Protein AF-A0A972GGY6-F1 (afdb_monomer)

pLDDT: mean 76.26, std 18.41, range [45.78, 96.19]

Radius of gyration: 19.99 Å; Cα contacts (8 Å, |Δi|>4): 67; chains: 1; bounding box: 44×39×54 Å

Solvent-accessible surface area (backbone atoms only — not comparable to full-atom values): 7138 Å² total; per-residue (Å²): 133,84,64,56,48,79,80,51,74,72,83,55,58,96,90,51,84,56,50,49,34,77,41,56,48,99,87,63,46,75,69,75,40,78,41,90,39,59,73,76,67,77,82,76,80,89,69,78,76,72,96,74,78,71,93,52,90,86,65,73,79,71,82,81,76,79,60,84,81,73,85,80,52,54,91,81,64,62,86,68,63,39,66,61,53,42,54,50,49,58,51,52,55,55,56,69,68,54,80,61,92,88,111

Foldseek 3Di:
DPPVCVVPVDDDDPPDDDQKHFDAPPVGHGPPDIDRHDDQDDDDDPDPDPPDDDPDPVDPPPPPQPDPVPNPGDPVPPPDCRVVVRVVVVVVVVVVPDDDPVD

Nearest PDB structures (foldseek):
  4ubv-assembly1_B  TM=5.503E-01  e=8.710E-01  Mycobacterium tuberculosis H37Rv
  6ywy-assembly1_M  TM=1.920E-01  e=3.397E+00  Neurospora crassa

Mean predicted aligned error: 12.13 Å

Secondary structure (DSSP, 8-state):
---HHHH----S-TTS----EEEE-TT--EEEEEESSPPPP-----PPPPS---S-TT----------SSS---GGG----HHHHHHHHHHHHHHHTSPPTT-

Sequence (103 aa):
MTEQFFEQPILNSPYKYPSHHWELDEDRKPTNRIIEKRRSAEFITPVPKPKKRKQSQSHQQARLMLDEGLGLSTAEQQYDPTPIINAIRDRVDRWRQIPNPAD

Structure (mmCIF, N/CA/C/O backbone):
data_AF-A0A972GGY6-F1
#
_entry.id   AF-A0A972GGY6-F1
#
loop_
_atom_site.group_PDB
_atom_site.id
_atom_site.type_symbol
_atom_site.label_atom_id
_atom_site.label_alt_id
_atom_site.label_comp_id
_atom_site.label_asym_id
_atom_site.label_entity_id
_atom_site.label_seq_id
_atom_site.pdbx_PDB_ins_code
_atom_site.Cartn_x
_atom_site.Cartn_y
_atom_site.Cartn_z
_atom_site.occupancy
_atom_site.B_iso_or_equiv
_atom_site.auth_seq_id
_atom_site.auth_comp_id
_atom_site.auth_asym_id
_atom_site.auth_atom_id
_atom_site.pdbx_PDB_model_num
ATOM 1 N N . MET A 1 1 ? -21.571 -17.200 0.213 1.00 52.28 1 MET A N 1
ATOM 2 C CA . MET A 1 1 ? -20.574 -16.140 -0.041 1.00 52.28 1 MET A CA 1
ATOM 3 C C . MET A 1 1 ? -19.246 -16.831 -0.231 1.00 52.28 1 MET A C 1
ATOM 5 O O . MET A 1 1 ? -18.874 -17.607 0.635 1.00 52.28 1 MET A O 1
ATOM 9 N N . THR A 1 2 ? -18.591 -16.648 -1.369 1.00 58.03 2 THR A N 1
ATOM 10 C CA . THR A 1 2 ? -17.254 -17.205 -1.593 1.00 58.03 2 THR A CA 1
ATOM 11 C C . THR A 1 2 ? -16.235 -16.328 -0.881 1.00 58.03 2 THR A C 1
ATOM 13 O O . THR A 1 2 ? -16.050 -15.170 -1.250 1.00 58.03 2 THR A O 1
ATOM 16 N N . GLU A 1 3 ? -15.604 -16.876 0.149 1.00 81.06 3 GLU A N 1
ATOM 17 C CA . GLU A 1 3 ? -14.543 -16.250 0.939 1.00 81.06 3 GLU A CA 1
ATOM 18 C C . GLU A 1 3 ? -13.201 -16.252 0.175 1.00 81.06 3 GLU A C 1
ATOM 20 O O . GLU A 1 3 ? -12.198 -16.798 0.621 1.00 81.06 3 GLU A O 1
ATOM 25 N N . GLN A 1 4 ? -13.182 -15.640 -1.015 1.00 86.75 4 GLN A N 1
ATOM 26 C CA . GLN A 1 4 ? -12.035 -15.652 -1.940 1.00 86.75 4 GLN A CA 1
ATOM 27 C C . GLN A 1 4 ? -10.748 -15.113 -1.308 1.00 86.75 4 GLN A C 1
ATOM 29 O O . GLN A 1 4 ? -9.662 -15.604 -1.610 1.00 86.75 4 GLN A O 1
ATOM 34 N N . PHE A 1 5 ? -10.866 -14.138 -0.404 1.00 88.94 5 PHE A N 1
ATOM 35 C CA . PHE A 1 5 ? -9.726 -13.632 0.353 1.00 88.94 5 PHE A CA 1
ATOM 36 C C . PHE A 1 5 ? -9.015 -14.724 1.164 1.00 88.94 5 PHE A C 1
ATOM 38 O O . PHE A 1 5 ? -7.791 -14.729 1.224 1.00 88.94 5 PHE A O 1
ATOM 45 N N . PHE A 1 6 ? -9.760 -15.625 1.809 1.00 89.44 6 PHE A N 1
ATOM 46 C CA . PHE A 1 6 ? -9.179 -16.634 2.697 1.00 89.44 6 PHE A CA 1
ATOM 47 C C . PHE A 1 6 ? -8.577 -17.807 1.920 1.00 89.44 6 PHE A C 1
ATOM 49 O O . PHE A 1 6 ? -7.560 -18.351 2.341 1.00 89.44 6 PHE A O 1
ATOM 56 N N . GLU A 1 7 ? -9.144 -18.126 0.757 1.00 92.31 7 GLU A N 1
ATOM 57 C CA . GLU A 1 7 ? -8.577 -19.102 -0.180 1.00 92.31 7 GLU A CA 1
ATOM 58 C C . GLU A 1 7 ? -7.292 -18.579 -0.845 1.00 92.31 7 GLU A C 1
ATOM 60 O O . GLU A 1 7 ? -6.315 -19.311 -0.997 1.00 92.31 7 GLU A O 1
ATOM 65 N N . GLN A 1 8 ? -7.261 -17.293 -1.221 1.00 91.94 8 GLN A N 1
ATOM 66 C CA . GLN A 1 8 ? -6.115 -16.677 -1.892 1.00 91.94 8 GLN A CA 1
ATOM 67 C C . GLN A 1 8 ? -5.758 -15.297 -1.307 1.00 91.94 8 GLN A C 1
ATOM 69 O O . GLN A 1 8 ? -5.926 -14.257 -1.957 1.00 91.94 8 GLN A O 1
ATOM 74 N N . PRO A 1 9 ? -5.180 -15.248 -0.093 1.00 91.75 9 PRO A N 1
ATOM 75 C CA . PRO A 1 9 ? -4.873 -13.980 0.574 1.00 91.75 9 PRO A CA 1
ATOM 76 C C . PRO A 1 9 ? -3.728 -13.211 -0.098 1.00 91.75 9 PRO A C 1
ATOM 78 O O . PRO A 1 9 ? -3.616 -11.992 0.051 1.00 91.75 9 PRO A O 1
ATOM 81 N N . ILE A 1 10 ? -2.873 -13.906 -0.853 1.00 92.62 10 ILE A N 1
ATOM 82 C CA . ILE A 1 10 ? -1.704 -13.336 -1.528 1.00 92.62 10 ILE A CA 1
ATOM 83 C C . ILE A 1 10 ? -1.934 -13.370 -3.042 1.00 92.62 10 ILE A C 1
ATOM 85 O O . ILE A 1 10 ? -1.932 -14.432 -3.659 1.00 92.62 10 ILE A O 1
ATOM 89 N N . LEU A 1 11 ? -2.105 -12.187 -3.641 1.00 93.56 11 LEU A N 1
ATOM 90 C CA . LEU A 1 11 ? -2.368 -12.027 -5.080 1.00 93.56 11 LEU A CA 1
ATOM 91 C C . LEU A 1 11 ? -1.095 -11.886 -5.929 1.00 93.56 11 LEU A C 1
ATOM 93 O O . LEU A 1 11 ? -1.106 -12.192 -7.117 1.00 93.56 11 LEU A O 1
ATOM 97 N N . ASN A 1 12 ? 0.002 -11.394 -5.346 1.00 94.69 12 ASN A N 1
ATOM 98 C CA . ASN A 1 12 ? 1.215 -11.054 -6.095 1.00 94.69 12 ASN A CA 1
ATOM 99 C C . ASN A 1 12 ? 2.323 -12.087 -5.880 1.00 94.69 12 ASN A C 1
ATOM 101 O O . ASN A 1 12 ? 2.495 -12.615 -4.783 1.00 94.69 12 ASN A O 1
ATOM 105 N N . SER A 1 13 ? 3.133 -12.305 -6.916 1.00 93.62 13 SER A N 1
ATOM 106 C CA . SER A 1 13 ? 4.357 -13.103 -6.817 1.00 93.62 13 SER A CA 1
ATOM 107 C C . SER A 1 13 ? 5.443 -12.352 -6.033 1.00 93.62 13 SER A C 1
ATOM 109 O O . SER A 1 13 ? 5.596 -11.146 -6.236 1.00 93.62 13 SER A O 1
ATOM 111 N N . PRO A 1 14 ? 6.260 -13.043 -5.215 1.00 92.50 14 PRO A N 1
ATOM 112 C CA . PRO A 1 14 ? 7.378 -12.418 -4.504 1.00 92.50 14 PRO A CA 1
ATOM 113 C C . PRO A 1 14 ? 8.490 -11.911 -5.439 1.00 92.50 14 PRO A C 1
ATOM 115 O O . PRO A 1 14 ? 9.293 -11.077 -5.031 1.00 92.50 14 PRO A O 1
ATOM 118 N N . TYR A 1 15 ? 8.535 -12.393 -6.685 1.00 93.38 15 TYR A N 1
ATOM 119 C CA . TYR A 1 15 ? 9.573 -12.050 -7.665 1.00 93.38 15 TYR A CA 1
ATOM 120 C C . TYR A 1 15 ? 9.118 -11.026 -8.708 1.00 93.38 15 TYR A C 1
ATOM 122 O O . TYR A 1 15 ? 9.924 -10.579 -9.519 1.00 93.38 15 TYR A O 1
ATOM 130 N N . LYS A 1 16 ? 7.832 -10.659 -8.719 1.00 91.81 16 LYS A N 1
ATOM 131 C CA . LYS A 1 16 ? 7.277 -9.692 -9.673 1.00 91.81 16 LYS A CA 1
ATOM 132 C C . LYS A 1 16 ? 6.850 -8.415 -8.965 1.00 91.81 16 LYS A C 1
ATOM 134 O O . LYS A 1 16 ? 6.657 -8.377 -7.752 1.00 91.81 16 LYS A O 1
ATOM 139 N N . TYR A 1 17 ? 6.690 -7.353 -9.747 1.00 91.31 17 TYR A N 1
ATOM 140 C CA . TYR A 1 17 ? 6.133 -6.106 -9.244 1.00 91.31 17 TYR A CA 1
ATOM 141 C C . TYR A 1 17 ? 4.696 -6.322 -8.719 1.00 91.31 17 TYR A C 1
ATOM 143 O O . TYR A 1 17 ? 3.889 -6.922 -9.432 1.00 91.31 17 TYR A O 1
ATOM 151 N N . PRO A 1 18 ? 4.352 -5.851 -7.504 1.00 94.19 18 PRO A N 1
ATOM 152 C CA . PRO A 1 18 ? 3.010 -5.998 -6.954 1.00 94.19 18 PRO A CA 1
ATOM 153 C C . PRO A 1 18 ? 2.037 -5.042 -7.644 1.00 94.19 18 PRO A C 1
ATOM 155 O O . PRO A 1 18 ? 2.096 -3.832 -7.436 1.00 94.19 18 PRO A O 1
ATOM 158 N N . SER A 1 19 ? 1.129 -5.596 -8.440 1.00 94.62 19 SER A N 1
ATOM 159 C CA . SER A 1 19 ? 0.174 -4.835 -9.249 1.00 94.62 19 SER A CA 1
ATOM 160 C C . SER A 1 19 ? -1.233 -4.802 -8.664 1.00 94.62 19 SER A C 1
ATOM 162 O O . SER A 1 19 ? -2.013 -3.951 -9.068 1.00 94.62 19 SER A O 1
ATOM 164 N N . HIS A 1 20 ? -1.557 -5.673 -7.704 1.00 95.62 20 HIS A N 1
ATOM 165 C CA . HIS A 1 20 ? -2.913 -5.790 -7.165 1.00 95.62 20 HIS A CA 1
ATOM 166 C C . HIS A 1 20 ? -2.925 -5.897 -5.642 1.00 95.62 20 HIS A C 1
ATOM 168 O O . HIS A 1 20 ? -1.946 -6.322 -5.027 1.00 95.62 20 HIS A O 1
ATOM 174 N N . HIS A 1 21 ? -4.040 -5.556 -5.004 1.00 94.88 21 HIS A N 1
ATOM 175 C CA . HIS A 1 21 ? -4.263 -5.872 -3.594 1.00 94.88 21 HIS A CA 1
ATOM 176 C C . HIS A 1 21 ? -5.742 -6.066 -3.280 1.00 94.88 21 HIS A C 1
ATOM 178 O O . HIS A 1 21 ? -6.608 -5.526 -3.962 1.00 94.88 21 HIS A O 1
ATOM 184 N N . TRP A 1 22 ? -6.011 -6.814 -2.213 1.00 94.94 22 TRP A N 1
ATOM 185 C CA . TRP A 1 22 ? -7.328 -6.863 -1.594 1.00 94.94 22 TRP A CA 1
ATOM 186 C C . TRP A 1 22 ? -7.653 -5.522 -0.933 1.00 94.94 22 TRP A C 1
ATOM 188 O O . TRP A 1 22 ? -6.850 -5.011 -0.146 1.00 94.94 22 TRP A O 1
ATOM 198 N N . GLU A 1 23 ? -8.824 -4.972 -1.243 1.00 94.06 23 GLU A N 1
ATOM 199 C CA . GLU A 1 23 ? -9.383 -3.818 -0.545 1.00 94.06 23 GLU A CA 1
ATOM 200 C C . GLU A 1 23 ? -9.768 -4.212 0.885 1.00 94.06 23 GLU A C 1
ATOM 202 O O . GLU A 1 23 ? -10.346 -5.277 1.134 1.00 94.06 23 GLU A O 1
ATOM 207 N N . LEU A 1 24 ? -9.427 -3.332 1.823 1.00 90.44 24 LEU A N 1
ATOM 208 C CA . LEU A 1 24 ? -9.802 -3.443 3.222 1.00 90.44 24 LEU A CA 1
ATOM 209 C C . LEU A 1 24 ? -10.735 -2.277 3.569 1.00 90.44 24 LEU A C 1
ATOM 211 O O . LEU A 1 24 ? -10.480 -1.151 3.143 1.00 90.44 24 LEU A O 1
ATOM 215 N N . ASP A 1 25 ? -11.795 -2.544 4.330 1.00 87.69 25 ASP A N 1
ATOM 216 C CA . ASP A 1 25 ? -12.697 -1.501 4.832 1.00 87.69 25 ASP A CA 1
ATOM 217 C C . ASP A 1 25 ? -12.051 -0.658 5.956 1.00 87.69 25 ASP A C 1
ATOM 219 O O . ASP A 1 25 ? -10.900 -0.871 6.345 1.00 87.69 25 ASP A O 1
ATOM 223 N N . GLU A 1 26 ? -12.790 0.308 6.509 1.00 84.38 26 GLU A N 1
ATOM 224 C CA . GLU A 1 26 ? -12.317 1.159 7.618 1.00 84.38 26 GLU A CA 1
ATOM 225 C C . GLU A 1 26 ? -11.958 0.362 8.886 1.00 84.38 26 GLU A C 1
ATOM 227 O O . GLU A 1 26 ? -11.109 0.769 9.685 1.00 84.38 26 GLU A O 1
ATOM 232 N N . ASP A 1 27 ? -12.583 -0.802 9.068 1.00 82.31 27 ASP A N 1
ATOM 233 C CA . ASP A 1 27 ? -12.285 -1.752 10.137 1.00 82.31 27 ASP A CA 1
ATOM 234 C C . ASP A 1 27 ? -11.173 -2.746 9.759 1.00 82.31 27 ASP A C 1
ATOM 236 O O . ASP A 1 27 ? -10.804 -3.604 10.568 1.00 82.31 27 ASP A O 1
ATOM 240 N N . ARG A 1 28 ? -10.589 -2.581 8.570 1.00 79.88 28 ARG A N 1
ATOM 241 C CA . ARG A 1 28 ? -9.531 -3.385 7.953 1.00 79.88 28 ARG A CA 1
ATOM 242 C C . ARG A 1 28 ? -9.918 -4.821 7.638 1.00 79.88 28 ARG A C 1
ATOM 244 O O . ARG A 1 28 ? -9.064 -5.709 7.612 1.00 79.88 28 ARG A O 1
ATOM 251 N N . LYS A 1 29 ? -11.198 -5.058 7.393 1.00 85.88 29 LYS A N 1
ATOM 252 C CA . LYS A 1 29 ? -11.710 -6.351 6.954 1.00 85.88 29 LYS A CA 1
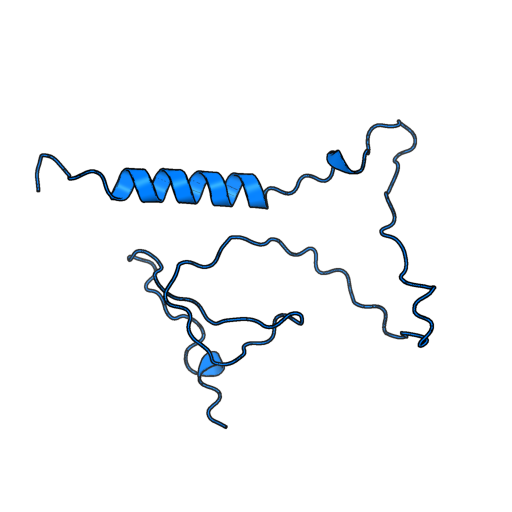ATOM 253 C C . LYS A 1 29 ? -11.675 -6.436 5.429 1.00 85.88 29 LYS A C 1
ATOM 255 O O . LYS A 1 29 ? -11.937 -5.437 4.760 1.00 85.88 29 LYS A O 1
ATOM 260 N N . PRO A 1 30 ? -11.356 -7.611 4.868 1.00 89.75 30 PRO A N 1
ATOM 261 C CA . PRO A 1 30 ? -11.336 -7.804 3.426 1.00 89.75 30 PRO A CA 1
ATOM 262 C C . PRO A 1 30 ? -12.742 -7.659 2.842 1.00 89.75 30 PRO A C 1
ATOM 264 O O . PRO A 1 30 ? -13.675 -8.337 3.269 1.00 89.75 30 PRO A O 1
ATOM 267 N N . THR A 1 31 ? -12.892 -6.808 1.828 1.00 91.44 31 THR A N 1
ATOM 268 C CA . THR A 1 31 ? -14.180 -6.585 1.143 1.00 91.44 31 THR A CA 1
ATOM 269 C C . THR A 1 31 ? -14.419 -7.571 -0.010 1.00 91.44 31 THR A C 1
ATOM 271 O O . THR A 1 31 ? -15.435 -7.489 -0.697 1.00 91.44 31 THR A O 1
ATOM 274 N N . ASN A 1 32 ? -13.486 -8.508 -0.235 1.00 90.31 32 ASN A N 1
ATOM 275 C CA . ASN A 1 32 ? -13.402 -9.385 -1.413 1.00 90.31 32 ASN A CA 1
ATOM 276 C C . ASN A 1 32 ? -13.329 -8.628 -2.753 1.00 90.31 32 ASN A C 1
ATOM 278 O O . ASN A 1 32 ? -13.636 -9.188 -3.803 1.00 90.31 32 ASN A O 1
ATOM 282 N N . ARG A 1 33 ?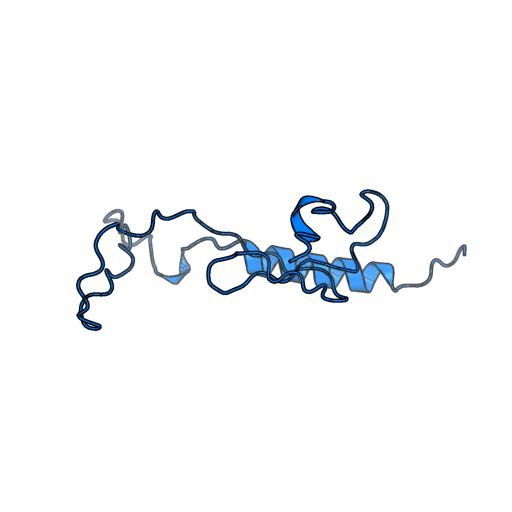 -12.901 -7.362 -2.742 1.00 92.62 33 ARG A N 1
ATOM 283 C CA . ARG A 1 33 ? -12.610 -6.602 -3.961 1.00 92.62 33 ARG A CA 1
ATOM 284 C C . ARG A 1 33 ? -11.110 -6.544 -4.196 1.00 92.62 33 ARG A C 1
ATOM 286 O O . ARG A 1 33 ? -10.338 -6.315 -3.266 1.00 92.62 33 ARG A O 1
ATOM 293 N N . ILE A 1 34 ? -10.708 -6.742 -5.445 1.00 95.00 34 ILE A N 1
ATOM 294 C CA . ILE A 1 34 ? -9.322 -6.602 -5.886 1.00 95.00 34 ILE A CA 1
ATOM 295 C C . ILE A 1 34 ? -9.177 -5.232 -6.541 1.00 95.00 34 ILE A C 1
ATOM 297 O O . ILE A 1 34 ? -9.971 -4.865 -7.402 1.00 95.00 34 ILE A O 1
ATOM 301 N N . ILE A 1 35 ? -8.155 -4.484 -6.136 1.00 95.94 35 ILE A N 1
ATOM 302 C CA . ILE A 1 35 ? -7.796 -3.204 -6.743 1.00 95.94 35 ILE A CA 1
ATOM 303 C C . ILE A 1 35 ? -6.516 -3.395 -7.556 1.00 95.94 35 ILE A C 1
ATOM 305 O O . ILE A 1 35 ? -5.511 -3.868 -7.022 1.00 95.94 35 ILE A O 1
ATOM 309 N N . GLU A 1 36 ? -6.537 -2.965 -8.818 1.00 95.88 36 GLU A N 1
ATOM 310 C CA . GLU A 1 36 ? -5.434 -3.045 -9.794 1.00 95.88 36 GLU A CA 1
ATOM 311 C C . GLU A 1 36 ? -4.373 -1.952 -9.593 1.00 95.88 36 GLU A C 1
ATOM 313 O O . GLU A 1 36 ? -4.016 -1.192 -10.491 1.00 95.88 36 GLU A O 1
ATOM 318 N N . LYS A 1 37 ? -3.884 -1.826 -8.360 1.00 93.44 37 LYS A N 1
ATOM 319 C CA . LYS A 1 37 ? -2.703 -1.017 -8.053 1.00 93.44 37 LYS A CA 1
ATOM 320 C C . LYS A 1 37 ? -1.931 -1.603 -6.882 1.00 93.44 37 LYS A C 1
ATOM 322 O O . LYS A 1 37 ? -2.471 -2.353 -6.062 1.00 93.44 37 LYS A O 1
ATOM 327 N N . ARG A 1 38 ? -0.677 -1.180 -6.733 1.00 92.50 38 ARG A N 1
ATOM 328 C CA . ARG A 1 38 ? 0.111 -1.454 -5.530 1.00 92.50 38 ARG A CA 1
ATOM 329 C C . ARG A 1 38 ? -0.547 -0.810 -4.304 1.00 92.50 38 ARG A C 1
ATOM 331 O O . ARG A 1 38 ? -0.874 0.374 -4.323 1.00 92.50 38 ARG A O 1
ATOM 338 N N . ARG A 1 39 ? -0.697 -1.565 -3.210 1.00 92.62 39 ARG A N 1
ATOM 339 C CA . ARG A 1 39 ? -1.183 -1.015 -1.933 1.00 92.62 39 ARG A CA 1
ATOM 340 C C . ARG A 1 39 ? -0.184 0.000 -1.372 1.00 92.62 39 ARG A C 1
ATOM 342 O O . ARG A 1 39 ? 0.999 -0.327 -1.213 1.00 92.62 39 ARG A O 1
ATOM 349 N N . SER A 1 40 ? -0.660 1.191 -1.014 1.00 91.12 40 SER A N 1
ATOM 350 C CA . SER A 1 4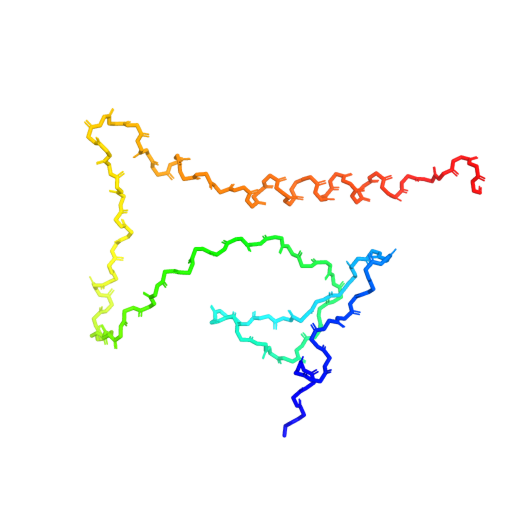0 ? 0.135 2.157 -0.249 1.00 91.12 40 SER A CA 1
ATOM 351 C C . SER A 1 40 ? 0.585 1.541 1.079 1.00 91.12 40 SER A C 1
ATOM 353 O O . SER A 1 40 ? -0.095 0.686 1.654 1.00 91.12 40 SER A O 1
ATOM 355 N N . ALA A 1 41 ? 1.770 1.923 1.557 1.00 89.38 41 ALA A N 1
ATOM 356 C CA . ALA A 1 41 ? 2.145 1.621 2.931 1.00 89.38 41 ALA A CA 1
ATOM 357 C C . ALA A 1 41 ? 1.182 2.354 3.865 1.00 89.38 41 ALA A C 1
ATOM 359 O O . ALA A 1 41 ? 0.877 3.521 3.629 1.00 89.38 41 ALA A O 1
ATOM 360 N N . GLU A 1 42 ? 0.750 1.660 4.908 1.00 83.31 42 GLU A N 1
ATOM 361 C CA . GLU A 1 42 ? 0.063 2.217 6.065 1.00 83.31 42 GLU A CA 1
ATOM 362 C C . GLU A 1 42 ? 0.551 1.399 7.261 1.00 83.31 42 GLU A C 1
ATOM 364 O O . GLU A 1 42 ? 0.410 0.170 7.272 1.00 83.31 42 GLU A O 1
ATOM 369 N N . PHE A 1 43 ? 1.197 2.057 8.224 1.00 72.94 43 PHE A N 1
ATOM 370 C CA . PHE A 1 43 ? 1.549 1.431 9.492 1.00 72.94 43 PHE A CA 1
ATOM 371 C C . PHE A 1 43 ? 0.468 1.718 10.510 1.00 72.94 43 PHE A C 1
ATOM 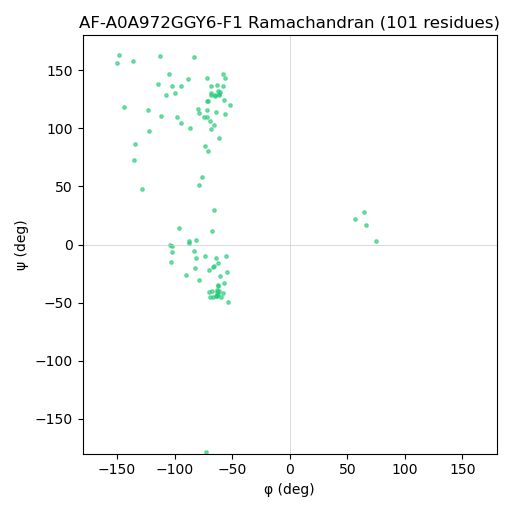373 O O . PHE A 1 43 ? -0.041 2.827 10.643 1.00 72.94 43 PHE A O 1
ATOM 380 N N . ILE A 1 44 ? 0.120 0.675 11.242 1.00 63.22 44 ILE A N 1
ATOM 381 C CA . ILE A 1 44 ? -0.987 0.705 12.170 1.00 63.22 44 ILE A CA 1
ATOM 382 C C . ILE A 1 44 ? -0.403 0.337 13.511 1.00 63.22 44 ILE A C 1
ATOM 384 O O . ILE A 1 44 ? 0.044 -0.791 13.704 1.00 63.22 44 ILE A O 1
ATOM 388 N N . THR A 1 45 ? -0.443 1.266 14.454 1.00 59.41 45 THR A N 1
ATOM 389 C CA . THR A 1 45 ? -0.265 0.907 15.855 1.00 59.41 45 THR A CA 1
ATOM 390 C C . THR A 1 45 ? -1.538 0.173 16.284 1.00 59.41 45 THR A C 1
ATOM 392 O O . THR A 1 45 ? -2.612 0.784 16.234 1.00 59.41 45 THR A O 1
ATOM 395 N N . PRO A 1 46 ? -1.488 -1.122 16.654 1.00 52.19 46 PRO A N 1
ATOM 396 C CA . PRO A 1 46 ? -2.664 -1.842 17.119 1.00 52.19 46 PRO A CA 1
ATOM 397 C C . PRO A 1 46 ? -3.035 -1.318 18.509 1.00 52.19 46 PRO A C 1
ATOM 399 O O . PRO A 1 46 ? -2.688 -1.902 19.527 1.00 52.19 46 PRO A O 1
ATOM 402 N N . VAL A 1 47 ? -3.713 -0.173 18.564 1.00 54.88 47 VAL A N 1
ATOM 403 C CA . VAL A 1 47 ? -4.303 0.335 19.801 1.00 54.88 47 VAL A CA 1
ATOM 404 C C . VAL A 1 47 ? -5.607 -0.437 20.008 1.00 54.88 47 VAL A C 1
ATOM 406 O O . VAL A 1 47 ? -6.500 -0.343 19.157 1.00 54.88 47 VAL A O 1
ATOM 409 N N . PRO A 1 48 ? -5.746 -1.226 21.088 1.00 51.31 48 PRO A N 1
ATOM 410 C CA . PRO A 1 48 ? -6.963 -1.983 21.343 1.00 51.31 48 PRO A CA 1
ATOM 411 C C . PRO A 1 48 ? -8.162 -1.034 21.404 1.00 51.31 48 PRO A C 1
ATOM 413 O O . PRO A 1 48 ? -8.173 -0.091 22.197 1.00 51.31 48 PRO A O 1
ATOM 416 N N . LYS A 1 49 ? -9.188 -1.276 20.577 1.00 54.62 49 LYS A N 1
ATOM 417 C CA . LYS A 1 49 ? -10.431 -0.498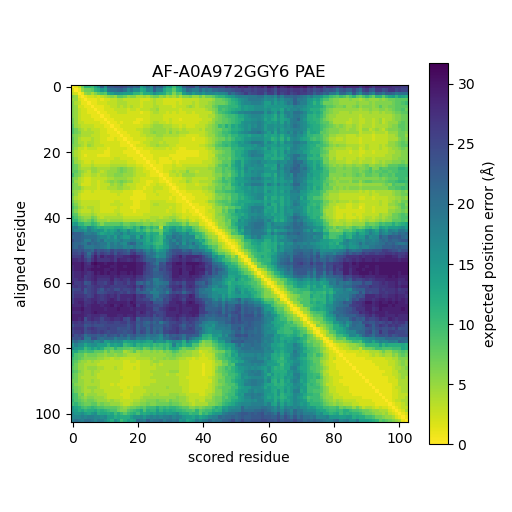 20.661 1.00 54.62 49 LYS A CA 1
ATOM 418 C C . LYS A 1 49 ? -11.043 -0.724 22.057 1.00 54.62 49 LYS A C 1
ATOM 420 O O . LYS A 1 49 ? -11.181 -1.879 22.473 1.00 54.62 49 LYS A O 1
ATOM 425 N N . PRO A 1 50 ? -11.415 0.333 22.800 1.00 55.47 50 PRO A N 1
ATOM 426 C CA . PRO A 1 50 ? -11.989 0.176 24.130 1.00 55.47 50 PRO A CA 1
ATOM 427 C C . PRO A 1 50 ? -13.299 -0.617 24.047 1.00 55.47 50 PRO A C 1
ATOM 429 O O . PRO A 1 50 ? -14.197 -0.283 23.275 1.00 55.47 50 PRO A O 1
ATOM 432 N N . LYS A 1 51 ? -13.422 -1.666 24.871 1.00 59.50 51 LYS A N 1
ATOM 433 C CA . LYS A 1 51 ? -14.562 -2.608 24.864 1.00 59.50 51 LYS A CA 1
ATOM 434 C C . LYS A 1 51 ? -15.922 -1.964 25.188 1.00 59.50 51 LYS A C 1
ATOM 436 O O . LYS A 1 51 ? -16.952 -2.582 24.945 1.00 59.50 51 LYS A O 1
ATOM 441 N N . LYS A 1 52 ? -15.954 -0.747 25.744 1.00 56.59 52 LYS A N 1
ATOM 442 C CA 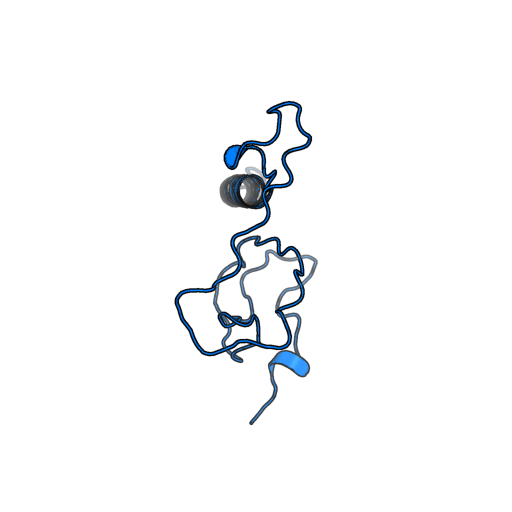. LYS A 1 52 ? -17.182 -0.011 26.088 1.00 56.59 52 LYS A CA 1
ATOM 443 C C . LYS A 1 52 ? -17.206 1.344 25.374 1.00 56.59 52 LYS A C 1
ATOM 445 O O . LYS A 1 52 ? -16.632 2.308 25.867 1.00 56.59 52 LYS A O 1
ATOM 450 N N . ARG A 1 53 ? -17.906 1.438 24.240 1.00 53.66 53 ARG A N 1
ATOM 451 C CA . ARG A 1 53 ? -18.331 2.725 23.659 1.00 53.66 53 ARG A CA 1
ATOM 452 C C . ARG A 1 53 ? -19.664 3.120 24.302 1.00 53.66 53 ARG A C 1
ATOM 454 O O . ARG A 1 53 ? -20.702 2.594 23.914 1.00 53.66 53 ARG A O 1
ATOM 461 N N . LYS A 1 54 ? -19.661 4.019 25.295 1.00 49.25 54 LYS A N 1
ATOM 462 C CA . LYS A 1 54 ? -20.896 4.749 25.637 1.00 49.25 54 LYS A CA 1
ATOM 463 C C . LYS A 1 54 ? -21.196 5.696 24.466 1.00 49.25 54 LYS A C 1
ATOM 465 O O . LYS A 1 54 ? -20.292 6.381 24.002 1.00 49.25 54 LYS A O 1
ATOM 470 N N . GLN A 1 55 ? -22.431 5.676 23.967 1.00 47.41 55 GLN A N 1
ATOM 471 C CA . GLN A 1 55 ? -22.934 6.360 22.760 1.00 47.41 55 GLN A CA 1
ATOM 472 C C . GLN A 1 55 ? -22.943 7.904 22.827 1.00 47.41 55 GL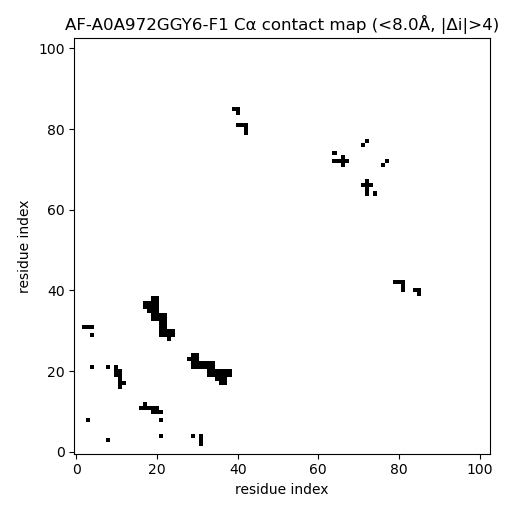N A C 1
ATOM 474 O O . GLN A 1 55 ? -23.775 8.546 22.196 1.00 47.41 55 GLN A O 1
ATOM 479 N N . SER A 1 56 ? -22.039 8.540 23.563 1.00 45.81 56 SER A N 1
ATOM 480 C CA . SER A 1 56 ? -21.889 9.992 23.531 1.00 45.81 56 SER A CA 1
ATOM 481 C C . SER A 1 56 ? -20.743 10.349 22.589 1.00 45.81 56 SER A C 1
ATOM 483 O O . SER A 1 56 ? -19.574 10.125 22.901 1.00 45.81 56 SER A O 1
ATOM 485 N N . GLN A 1 57 ? -21.075 10.935 21.433 1.00 50.41 57 GLN A N 1
ATOM 486 C CA . GLN A 1 57 ? -20.101 11.479 20.472 1.00 50.41 57 GLN A CA 1
ATOM 487 C C . GLN A 1 57 ? -19.142 12.523 21.089 1.00 50.41 57 GLN A C 1
ATOM 489 O O . GLN A 1 57 ? -18.138 12.865 20.477 1.00 50.41 57 GLN A O 1
ATOM 494 N N . SER A 1 58 ? -19.404 12.977 22.319 1.00 47.78 58 SER A N 1
ATOM 495 C CA . SER A 1 58 ? -18.593 13.923 23.089 1.00 47.78 58 SER A CA 1
ATOM 496 C C . SER A 1 58 ? -17.404 13.316 23.853 1.00 47.78 58 SER A C 1
ATOM 498 O O . SER A 1 58 ? -16.639 14.067 24.448 1.00 47.78 58 SER A O 1
ATOM 500 N N . HIS A 1 59 ? -17.228 11.988 23.876 1.00 45.78 59 HIS A N 1
ATOM 501 C CA . HIS A 1 59 ? -16.142 11.329 24.625 1.00 45.78 59 HIS A CA 1
ATOM 502 C C . HIS A 1 59 ? -15.329 10.358 23.762 1.00 45.78 59 HIS A C 1
ATOM 504 O O . HIS A 1 59 ? -15.051 9.225 24.162 1.00 45.78 59 HIS A O 1
ATOM 510 N N . GLN A 1 60 ? -14.918 10.788 22.568 1.00 51.47 60 GLN A N 1
ATOM 511 C CA . GLN A 1 60 ? -13.751 10.162 21.951 1.00 51.47 60 GLN A CA 1
ATOM 512 C C . GLN A 1 60 ? -12.550 10.463 22.850 1.00 51.47 60 GLN A C 1
ATOM 514 O O . GLN A 1 60 ? -12.188 11.620 23.042 1.00 51.47 60 GLN A O 1
ATOM 519 N N . GLN A 1 61 ? -11.979 9.425 23.462 1.00 52.28 61 GLN A N 1
ATOM 520 C CA . GLN A 1 61 ? -10.741 9.550 24.221 1.00 52.28 61 GLN A CA 1
ATOM 521 C C . GLN A 1 61 ? -9.682 10.152 23.291 1.00 52.28 61 GLN A C 1
ATOM 523 O O . GLN A 1 61 ? -9.291 9.519 22.308 1.00 52.28 61 GLN A O 1
ATOM 528 N N . ALA A 1 62 ? -9.262 11.383 23.581 1.00 56.78 62 ALA A N 1
ATOM 529 C CA . ALA A 1 62 ? -8.173 12.028 22.867 1.00 56.78 62 ALA A CA 1
ATOM 530 C C . ALA A 1 62 ? -6.924 11.138 22.947 1.00 56.78 62 ALA A C 1
ATOM 532 O O . ALA A 1 62 ? -6.686 10.478 23.965 1.00 56.78 62 ALA A O 1
ATOM 533 N N . ARG A 1 63 ? -6.136 11.098 21.865 1.00 55.19 63 ARG A N 1
ATOM 534 C CA . ARG A 1 63 ? -4.809 10.470 21.889 1.00 55.19 63 ARG A CA 1
ATOM 535 C C . ARG A 1 63 ? -4.040 11.074 23.063 1.00 55.19 63 ARG A C 1
ATOM 537 O O . ARG A 1 63 ? -3.856 12.286 23.108 1.00 55.19 63 ARG A O 1
ATOM 544 N N . LEU A 1 64 ? -3.625 10.230 24.006 1.00 56.00 64 LEU A N 1
ATOM 545 C CA . LEU A 1 64 ? -2.711 10.638 25.064 1.00 56.00 64 LEU A CA 1
ATOM 546 C C . LEU A 1 64 ? -1.383 10.981 24.391 1.00 56.00 64 LEU A C 1
ATOM 548 O O . LEU A 1 64 ? -0.655 10.086 23.964 1.00 56.00 64 LEU A O 1
ATOM 552 N N . MET A 1 65 ? -1.110 12.274 24.237 1.00 52.34 65 MET A N 1
ATOM 553 C CA . MET A 1 65 ? 0.234 12.751 23.949 1.00 52.34 65 MET A CA 1
ATOM 554 C C . MET A 1 65 ? 1.039 12.496 25.220 1.00 52.34 65 MET A C 1
ATOM 556 O O . MET A 1 65 ? 0.785 13.117 26.250 1.00 52.34 65 MET A O 1
ATOM 560 N N . LEU A 1 66 ? 1.912 11.492 25.181 1.00 51.69 66 LEU A N 1
ATOM 561 C CA . LEU A 1 66 ? 2.840 11.212 26.269 1.00 51.69 66 LEU A CA 1
ATOM 562 C C . LEU A 1 66 ? 3.920 12.296 26.221 1.00 51.69 66 LEU A C 1
ATOM 564 O O . LEU A 1 66 ? 4.944 12.130 25.569 1.00 51.69 66 LEU A O 1
ATOM 568 N N . ASP A 1 67 ? 3.636 13.439 26.840 1.00 49.84 67 ASP A N 1
ATOM 569 C CA . ASP A 1 67 ? 4.633 14.472 27.088 1.00 49.84 67 ASP A CA 1
ATOM 570 C C . ASP A 1 67 ? 5.577 13.960 28.184 1.00 49.84 67 ASP A C 1
ATOM 572 O O . ASP A 1 67 ? 5.184 13.822 29.343 1.00 49.84 67 ASP A O 1
ATOM 576 N N . GLU A 1 68 ? 6.820 13.639 27.821 1.00 55.47 68 GLU A N 1
ATOM 577 C CA . GLU A 1 68 ? 7.879 13.214 28.753 1.00 55.47 68 GLU A CA 1
ATOM 578 C C . GLU A 1 68 ? 8.342 14.344 29.704 1.00 55.47 68 GLU A C 1
ATOM 580 O O . GLU A 1 68 ? 9.355 14.210 30.387 1.00 55.47 68 GLU A O 1
ATOM 585 N N . GLY A 1 69 ? 7.626 15.474 29.772 1.00 51.16 69 GLY A N 1
ATOM 586 C CA . GLY A 1 69 ? 7.896 16.582 30.696 1.00 51.16 69 GLY A CA 1
ATOM 587 C C . GLY A 1 69 ? 9.104 17.439 30.309 1.00 51.16 69 GLY 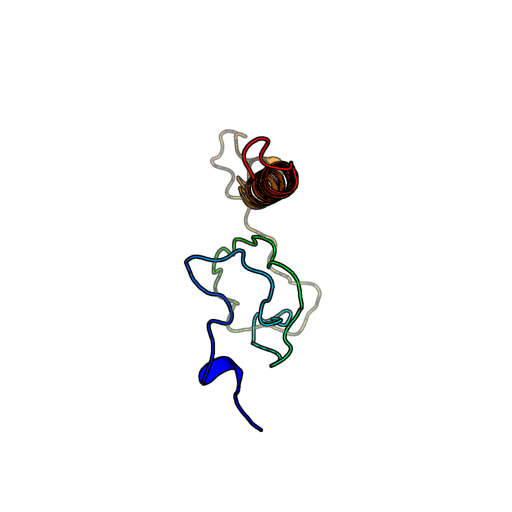A C 1
ATOM 588 O O . GLY A 1 69 ? 9.452 18.379 31.020 1.00 51.16 69 GLY A O 1
ATOM 589 N N . LEU A 1 70 ? 9.732 17.130 29.173 1.00 56.88 70 LEU A N 1
ATOM 590 C CA . LEU A 1 70 ? 10.866 17.859 28.604 1.00 56.88 70 LEU A CA 1
ATOM 591 C C . LEU A 1 70 ? 10.455 18.776 27.439 1.00 56.88 70 LEU A C 1
ATOM 593 O O . LEU A 1 70 ? 11.314 19.440 26.865 1.00 56.88 70 LEU A O 1
ATOM 597 N N . GLY A 1 71 ? 9.171 18.803 27.049 1.00 55.97 71 GLY A N 1
ATOM 598 C CA . GLY A 1 71 ? 8.708 19.562 25.878 1.00 55.97 71 GLY A CA 1
ATOM 599 C C . GLY A 1 71 ? 9.252 19.027 24.545 1.00 55.97 71 GLY A C 1
ATOM 600 O O . GLY A 1 71 ? 9.220 19.724 23.535 1.00 55.97 71 GLY A O 1
ATOM 601 N N . LEU A 1 72 ? 9.763 17.789 24.549 1.00 51.84 72 LEU A N 1
ATOM 602 C CA . LEU A 1 72 ? 10.381 17.094 23.414 1.00 51.84 72 LEU A CA 1
ATOM 603 C C . LEU A 1 72 ? 9.405 16.169 22.678 1.00 51.84 72 LEU A C 1
ATOM 605 O O . LEU A 1 72 ? 9.852 15.296 21.941 1.00 51.84 72 LEU A O 1
ATOM 609 N N . SER A 1 73 ? 8.098 16.275 22.911 1.00 50.84 73 SER A N 1
ATOM 610 C CA . SER A 1 73 ? 7.087 15.491 22.192 1.00 50.84 73 SER A CA 1
ATOM 611 C C . SER A 1 73 ? 5.936 16.393 21.756 1.00 50.84 73 SER A C 1
ATOM 613 O O . SER A 1 73 ? 4.933 16.548 22.445 1.00 50.84 73 SER A O 1
ATOM 615 N N . THR A 1 74 ? 6.092 17.018 20.595 1.00 56.84 74 THR A N 1
ATOM 616 C CA . THR A 1 74 ? 5.042 17.727 19.870 1.00 56.84 74 THR A CA 1
ATOM 617 C C . THR A 1 74 ? 4.224 16.735 19.040 1.00 56.84 74 THR A C 1
ATOM 619 O O . THR A 1 74 ? 4.672 15.629 18.732 1.00 56.84 74 THR A O 1
ATOM 622 N N . ALA A 1 75 ? 3.018 17.128 18.621 1.00 54.12 75 ALA A N 1
ATOM 623 C CA . ALA A 1 75 ? 2.188 16.327 17.712 1.00 54.12 75 ALA A CA 1
ATOM 624 C C . ALA A 1 75 ? 2.917 15.940 16.404 1.00 54.12 75 ALA A C 1
ATOM 626 O O . ALA A 1 75 ? 2.576 14.942 15.773 1.00 54.12 75 ALA A O 1
ATOM 627 N N . GLU A 1 76 ? 3.931 16.720 16.022 1.00 49.88 76 GLU A N 1
ATOM 628 C CA . GLU A 1 76 ? 4.781 16.533 14.843 1.00 49.88 76 GLU A CA 1
ATOM 629 C C . GLU A 1 76 ? 5.911 15.515 15.073 1.00 49.88 76 GLU A C 1
ATOM 631 O O . GLU A 1 76 ? 6.440 14.959 14.115 1.00 49.88 76 GLU A O 1
ATOM 636 N N . GLN A 1 77 ? 6.272 15.228 16.330 1.00 46.97 77 GLN A N 1
ATOM 637 C CA . GLN A 1 77 ? 7.323 14.266 16.692 1.00 46.97 77 GLN A CA 1
ATOM 638 C C . GLN A 1 77 ? 6.851 12.809 16.687 1.00 46.97 77 GLN A C 1
ATOM 640 O O . GLN A 1 77 ? 7.625 11.896 16.986 1.00 46.97 77 GLN A O 1
ATOM 645 N N . GLN A 1 78 ? 5.602 12.554 16.296 1.00 54.72 78 GLN A N 1
ATOM 646 C CA . GLN A 1 78 ? 5.172 11.205 15.972 1.00 54.72 78 GLN A CA 1
ATOM 647 C C . GLN A 1 78 ? 5.890 10.759 14.690 1.00 54.72 78 GLN A C 1
ATOM 649 O O . GLN A 1 78 ? 5.483 11.112 13.586 1.00 54.72 78 GLN A O 1
ATOM 654 N N . TYR A 1 79 ? 6.964 9.978 14.838 1.00 57.19 79 TYR A N 1
ATOM 655 C CA . TYR A 1 79 ? 7.654 9.340 13.718 1.00 57.19 79 TYR A CA 1
ATOM 656 C C . TYR A 1 79 ? 6.695 8.391 12.991 1.00 57.19 79 TYR A C 1
ATOM 658 O O . TYR A 1 79 ? 6.570 7.218 13.341 1.00 57.19 79 TYR A O 1
ATOM 666 N N . ASP A 1 80 ? 6.013 8.901 11.970 1.00 67.81 80 ASP A N 1
ATOM 667 C CA . ASP A 1 80 ? 5.307 8.085 10.996 1.00 67.81 80 ASP A CA 1
ATOM 668 C C . ASP A 1 80 ? 6.228 7.858 9.786 1.00 67.81 80 ASP A C 1
ATOM 670 O O . ASP A 1 80 ? 6.429 8.770 8.983 1.00 67.81 80 ASP A O 1
ATOM 674 N N . PRO A 1 81 ? 6.822 6.662 9.620 1.00 75.56 81 PRO A N 1
ATOM 675 C CA . PRO A 1 81 ? 7.666 6.367 8.466 1.00 75.56 81 PRO A CA 1
ATOM 676 C C . PRO A 1 81 ? 6.847 6.177 7.179 1.00 75.56 81 PRO A C 1
ATOM 678 O O . PRO A 1 81 ? 7.426 6.089 6.091 1.00 75.56 81 PRO A O 1
ATOM 681 N N . THR A 1 82 ? 5.513 6.099 7.271 1.00 84.38 82 THR A N 1
ATOM 682 C CA . THR A 1 82 ? 4.616 5.824 6.142 1.00 84.38 82 THR A CA 1
ATOM 683 C C . THR A 1 82 ? 4.830 6.768 4.952 1.00 84.38 82 THR A C 1
ATOM 685 O O . THR A 1 82 ? 5.000 6.264 3.833 1.00 84.38 82 THR A O 1
ATOM 688 N N . PRO A 1 83 ? 4.882 8.106 5.129 1.00 85.50 83 PRO A N 1
ATOM 689 C CA . PRO A 1 83 ? 5.057 9.034 4.015 1.00 85.50 83 PRO A CA 1
ATOM 690 C C . PRO A 1 83 ? 6.404 8.843 3.310 1.00 85.50 83 PRO A C 1
ATOM 692 O O . PRO A 1 83 ? 6.466 8.834 2.081 1.00 85.50 83 PRO A O 1
ATOM 695 N N . ILE A 1 84 ? 7.475 8.613 4.078 1.00 88.69 84 ILE A N 1
ATOM 696 C CA . ILE A 1 84 ? 8.825 8.380 3.544 1.00 88.69 84 ILE A CA 1
ATOM 697 C C . ILE A 1 84 ? 8.846 7.097 2.708 1.00 88.69 84 ILE A C 1
ATOM 699 O O . ILE A 1 84 ? 9.380 7.084 1.599 1.00 88.69 84 ILE A O 1
ATOM 703 N N . ILE A 1 85 ? 8.227 6.023 3.204 1.00 89.94 85 ILE A N 1
ATOM 704 C CA . ILE A 1 85 ? 8.181 4.732 2.511 1.00 89.94 85 ILE A CA 1
ATOM 705 C C . ILE A 1 85 ? 7.418 4.839 1.190 1.00 89.94 85 ILE A C 1
ATOM 707 O O . ILE A 1 85 ? 7.892 4.322 0.175 1.00 89.94 85 ILE A O 1
ATOM 711 N N . ASN A 1 86 ? 6.267 5.514 1.177 1.00 92.75 86 ASN A N 1
ATOM 712 C CA . ASN A 1 86 ? 5.514 5.738 -0.057 1.00 92.75 86 ASN A CA 1
ATOM 713 C C . ASN A 1 86 ? 6.321 6.592 -1.048 1.00 92.75 86 ASN A C 1
ATOM 715 O O . ASN A 1 86 ? 6.480 6.192 -2.198 1.00 92.75 86 ASN A O 1
ATOM 719 N N . ALA A 1 87 ? 6.975 7.661 -0.585 1.00 93.69 87 ALA A N 1
ATOM 720 C CA . ALA A 1 87 ? 7.820 8.495 -1.439 1.00 93.69 87 ALA A CA 1
ATOM 721 C C . ALA A 1 87 ? 9.028 7.742 -2.034 1.00 93.69 87 ALA A C 1
ATOM 723 O O . ALA A 1 87 ? 9.443 8.014 -3.162 1.00 93.69 87 ALA A O 1
ATOM 724 N N . ILE A 1 88 ? 9.631 6.807 -1.291 1.00 94.81 88 ILE A N 1
ATOM 725 C CA . ILE A 1 88 ? 10.691 5.932 -1.818 1.00 94.81 88 ILE A CA 1
ATOM 726 C C . ILE A 1 88 ? 10.121 4.998 -2.887 1.00 94.81 88 ILE A C 1
ATOM 728 O O . ILE A 1 88 ? 10.730 4.857 -3.946 1.00 94.81 88 ILE A O 1
ATOM 732 N N . ARG A 1 89 ? 8.955 4.386 -2.645 1.00 94.19 89 ARG A N 1
ATOM 733 C CA . ARG A 1 89 ? 8.302 3.500 -3.622 1.00 94.19 89 ARG A CA 1
ATOM 734 C C . ARG A 1 89 ? 7.997 4.231 -4.924 1.00 94.19 89 ARG A C 1
ATOM 736 O O . ARG A 1 89 ? 8.381 3.727 -5.971 1.00 94.19 89 ARG A O 1
ATOM 743 N N . ASP A 1 90 ? 7.458 5.443 -4.859 1.00 93.69 90 ASP A N 1
ATOM 744 C CA . ASP A 1 90 ? 7.177 6.256 -6.049 1.00 93.69 90 ASP A CA 1
ATOM 745 C C . ASP A 1 90 ? 8.450 6.604 -6.840 1.00 93.69 90 ASP A C 1
ATOM 747 O O . ASP A 1 90 ? 8.443 6.692 -8.069 1.00 93.69 90 ASP A O 1
ATOM 751 N N . ARG A 1 91 ? 9.578 6.824 -6.150 1.00 96.19 91 ARG A N 1
ATOM 752 C CA . ARG A 1 91 ? 10.883 7.043 -6.801 1.00 96.19 91 ARG A CA 1
ATOM 753 C C . ARG A 1 91 ? 11.402 5.772 -7.471 1.00 96.19 91 ARG A C 1
ATOM 755 O O . ARG A 1 91 ? 11.855 5.839 -8.610 1.00 96.19 91 ARG A O 1
ATOM 762 N N . VAL A 1 92 ? 11.322 4.631 -6.789 1.00 94.06 92 VAL A N 1
ATOM 763 C CA . VAL A 1 92 ? 11.735 3.327 -7.336 1.00 94.06 92 VAL A CA 1
ATOM 764 C C . VAL A 1 92 ? 10.876 2.942 -8.538 1.00 94.06 92 VAL A C 1
ATOM 766 O O . VAL A 1 92 ? 11.400 2.426 -9.522 1.00 94.06 92 VAL A O 1
ATOM 769 N N . ASP A 1 93 ? 9.578 3.220 -8.487 1.00 92.44 93 ASP A N 1
ATOM 770 C CA . ASP A 1 93 ? 8.654 2.896 -9.570 1.00 92.44 93 ASP A CA 1
ATOM 771 C C . ASP A 1 93 ? 8.942 3.739 -10.814 1.00 92.44 93 ASP A C 1
ATOM 773 O O . ASP A 1 93 ? 8.996 3.193 -11.913 1.0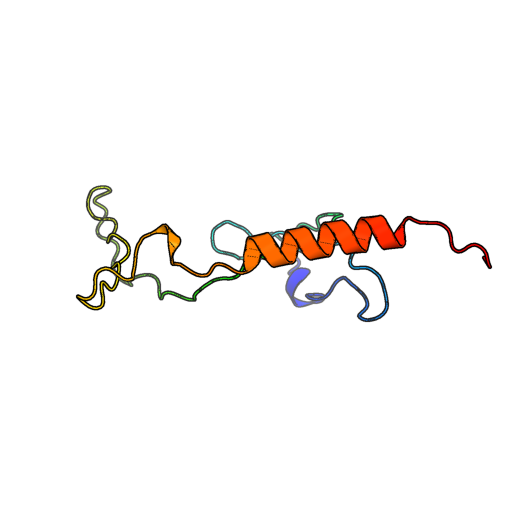0 92.44 93 ASP A O 1
ATOM 777 N N . ARG A 1 94 ? 9.263 5.029 -10.646 1.00 94.19 94 ARG A N 1
ATOM 778 C CA . ARG A 1 94 ? 9.775 5.866 -11.744 1.00 94.19 94 ARG A CA 1
ATOM 779 C C . ARG A 1 94 ? 11.100 5.359 -12.303 1.00 94.19 94 ARG A C 1
ATOM 781 O O . ARG A 1 94 ? 11.271 5.328 -13.514 1.00 94.19 94 ARG A O 1
ATOM 788 N N . TRP A 1 95 ? 12.031 4.945 -11.445 1.00 93.62 95 TRP A N 1
ATOM 789 C CA . TRP A 1 95 ? 13.318 4.405 -11.892 1.00 93.62 95 TRP A CA 1
ATOM 790 C C . TRP A 1 95 ? 13.150 3.132 -12.736 1.00 93.62 95 TRP A C 1
ATOM 792 O O . TRP A 1 95 ? 13.797 2.998 -13.767 1.00 93.62 95 TRP A O 1
ATOM 802 N N . ARG A 1 96 ? 12.224 2.241 -12.364 1.00 90.50 96 ARG A N 1
ATOM 803 C CA . ARG A 1 96 ? 11.909 1.017 -13.126 1.00 90.50 96 ARG A CA 1
ATOM 804 C C . ARG A 1 96 ? 11.272 1.264 -14.493 1.00 90.50 96 ARG A C 1
ATOM 806 O O . ARG A 1 96 ? 11.262 0.354 -15.311 1.00 90.50 96 ARG A O 1
ATOM 813 N N . GLN A 1 97 ? 10.708 2.447 -14.724 1.00 90.88 97 GLN A N 1
ATOM 814 C CA . GLN A 1 97 ? 10.147 2.828 -16.025 1.00 90.88 97 GLN A CA 1
ATOM 815 C C . GLN A 1 97 ? 11.220 3.300 -17.011 1.00 90.88 97 GLN A C 1
ATOM 817 O O . GLN A 1 97 ? 10.923 3.468 -18.191 1.00 90.88 97 GLN A O 1
ATOM 822 N N . ILE A 1 98 ? 12.450 3.536 -16.545 1.00 93.12 98 ILE A N 1
ATOM 823 C CA . ILE A 1 98 ? 13.560 3.922 -17.413 1.00 93.12 98 ILE A CA 1
ATOM 824 C C . ILE A 1 98 ? 13.954 2.691 -18.246 1.00 93.12 98 ILE A C 1
ATOM 826 O O . ILE A 1 98 ? 14.261 1.654 -17.654 1.00 93.12 98 ILE A O 1
ATOM 830 N N . PRO A 1 99 ? 13.958 2.781 -19.590 1.00 91.12 99 PRO A N 1
ATOM 831 C CA . PRO A 1 99 ? 14.375 1.677 -20.446 1.00 91.12 99 PRO A CA 1
ATOM 832 C C . PRO A 1 99 ? 15.806 1.252 -20.124 1.00 91.12 99 PRO A C 1
ATOM 834 O O . PRO A 1 99 ? 16.686 2.101 -19.952 1.00 91.12 99 PRO A O 1
ATOM 837 N N . ASN A 1 100 ? 16.048 -0.054 -20.061 1.00 86.38 100 ASN A N 1
ATOM 838 C CA . ASN A 1 100 ? 17.407 -0.557 -19.970 1.00 86.38 100 ASN A CA 1
ATOM 839 C C . ASN A 1 100 ? 18.086 -0.352 -21.336 1.00 86.38 100 ASN A C 1
ATOM 841 O O . ASN A 1 100 ? 17.573 -0.846 -22.336 1.00 86.38 100 ASN A O 1
ATOM 845 N N . PRO A 1 101 ? 19.229 0.351 -21.418 1.00 85.25 101 PRO A N 1
ATOM 846 C CA . PRO A 1 101 ? 19.930 0.553 -22.687 1.00 85.25 101 PRO A CA 1
ATOM 847 C C . PRO A 1 101 ? 20.464 -0.743 -23.321 1.00 85.25 101 PRO A C 1
ATOM 849 O O . PRO A 1 101 ? 20.922 -0.704 -24.459 1.00 85.25 101 PRO A O 1
ATOM 852 N N . ALA A 1 102 ? 20.454 -1.858 -22.585 1.00 83.56 102 ALA A N 1
ATOM 853 C CA . ALA A 1 102 ? 20.874 -3.174 -23.055 1.00 83.56 102 ALA A CA 1
ATOM 854 C C . ALA A 1 102 ? 19.708 -4.139 -23.369 1.00 83.56 102 ALA A C 1
ATOM 856 O O . ALA A 1 102 ? 19.995 -5.277 -23.746 1.00 83.56 102 ALA A O 1
ATOM 857 N N . ASP A 1 103 ? 18.448 -3.718 -23.186 1.00 66.25 103 ASP A N 1
ATOM 858 C CA . ASP A 1 103 ? 17.254 -4.496 -23.575 1.00 66.25 103 ASP A CA 1
ATOM 859 C C . ASP A 1 103 ? 16.864 -4.262 -25.047 1.00 66.25 103 ASP A C 1
ATOM 861 O O . ASP A 1 103 ? 17.145 -3.162 -25.583 1.00 66.25 103 ASP A O 1
#